Protein AF-A0A7C9BPF2-F1 (afdb_monomer)

Secondary structure (DSSP, 8-state):
-HHHHHTSPPS-S--EEEEEETTS-EEEEEPPTTEEEEEEEEEE-TTSTTEEEEEEEEEEHHHHHTTPPPEEEEEEEEETT--EEEEE-

Nearest PDB structures (foldseek):
  5wlz-assembly1_B  TM=6.417E-01  e=5.657E+00  Homo sapiens
  8xrp-assembly1_O  TM=2.684E-01  e=1.742E+00  Homo sapiens
  1nbi-assembly1_D  TM=3.013E-01  e=5.348E+00  Rattus norvegicus
  7z3r-assembly1_B  TM=2.350E-01  e=8.860E+00  Mus musculus

Structure (mmCIF, N/CA/C/O backbone):
data_AF-A0A7C9BPF2-F1
#
_entry.id   AF-A0A7C9BPF2-F1
#
loop_
_atom_site.group_PDB
_atom_site.id
_atom_site.type_symbol
_atom_site.label_atom_id
_atom_site.label_alt_id
_atom_site.label_comp_id
_atom_site.label_asym_id
_atom_site.label_entity_id
_atom_site.label_seq_id
_atom_site.pdbx_PDB_ins_code
_atom_site.Cartn_x
_atom_site.Cartn_y
_atom_site.Cartn_z
_atom_site.occupancy
_atom_site.B_iso_or_equiv
_atom_site.auth_seq_id
_atom_site.auth_comp_id
_atom_site.auth_asym_id
_atom_site.auth_atom_id
_atom_site.pdbx_PDB_model_num
ATOM 1 N N . MET A 1 1 ? 24.548 -9.066 -3.587 1.00 83.12 1 MET A N 1
ATOM 2 C CA . MET A 1 1 ? 23.124 -9.470 -3.539 1.00 83.12 1 MET A CA 1
ATOM 3 C C . MET A 1 1 ? 22.292 -8.635 -4.508 1.00 83.12 1 MET A C 1
ATOM 5 O O . MET A 1 1 ? 21.748 -9.215 -5.436 1.00 83.12 1 MET A O 1
ATOM 9 N N . PHE A 1 2 ? 22.286 -7.301 -4.391 1.00 86.88 2 PHE A N 1
ATOM 10 C CA . PHE A 1 2 ? 21.534 -6.401 -5.283 1.00 86.88 2 PHE A CA 1
ATOM 11 C C . PHE A 1 2 ? 21.878 -6.521 -6.770 1.00 86.88 2 PHE A C 1
ATOM 13 O O . PHE A 1 2 ? 20.971 -6.547 -7.590 1.00 86.88 2 PHE A O 1
ATOM 20 N N . GLN A 1 3 ? 23.153 -6.703 -7.138 1.00 87.12 3 GLN A N 1
ATOM 21 C CA . GLN A 1 3 ? 23.519 -6.952 -8.543 1.00 87.12 3 GLN A CA 1
ATOM 22 C C . GLN A 1 3 ? 22.848 -8.203 -9.135 1.00 87.12 3 GLN A C 1
ATOM 24 O O . GLN A 1 3 ? 22.479 -8.191 -10.302 1.00 87.12 3 GLN A O 1
ATOM 29 N N . LYS A 1 4 ? 22.639 -9.260 -8.334 1.00 87.56 4 LYS A N 1
ATOM 30 C CA . LYS A 1 4 ? 21.908 -10.451 -8.791 1.00 87.56 4 LYS A CA 1
ATOM 31 C C . LYS A 1 4 ? 20.428 -10.134 -9.011 1.00 87.56 4 LYS A C 1
ATOM 33 O O . LYS A 1 4 ? 19.899 -10.526 -10.036 1.00 87.56 4 LYS A O 1
ATOM 38 N N . LEU A 1 5 ? 19.797 -9.389 -8.095 1.00 85.62 5 LEU A N 1
ATOM 39 C CA . LEU A 1 5 ? 18.397 -8.953 -8.222 1.00 85.62 5 LEU A CA 1
ATOM 40 C C . LEU A 1 5 ? 18.186 -8.036 -9.437 1.00 85.62 5 LEU A C 1
ATOM 42 O O . LEU A 1 5 ? 17.232 -8.220 -10.180 1.00 85.62 5 LEU A O 1
ATOM 46 N N . ARG A 1 6 ? 19.113 -7.103 -9.696 1.00 86.81 6 ARG A N 1
ATOM 47 C CA . ARG A 1 6 ? 19.083 -6.227 -10.883 1.00 86.81 6 ARG A CA 1
ATOM 48 C C . ARG A 1 6 ? 19.233 -6.996 -12.201 1.00 86.81 6 ARG A C 1
ATOM 50 O O . ARG A 1 6 ? 18.720 -6.548 -13.216 1.00 86.81 6 ARG A O 1
ATOM 57 N N . ALA A 1 7 ? 19.939 -8.127 -12.189 1.00 87.69 7 ALA A N 1
ATOM 58 C CA . ALA A 1 7 ? 20.133 -8.973 -13.365 1.00 87.69 7 ALA A CA 1
ATOM 59 C C . ALA A 1 7 ? 18.969 -9.949 -13.618 1.00 87.69 7 ALA A C 1
ATOM 61 O O . ALA A 1 7 ? 18.953 -10.620 -14.650 1.00 87.69 7 ALA A O 1
ATOM 62 N N . MET A 1 8 ? 18.013 -10.064 -12.688 1.00 85.94 8 MET A N 1
ATOM 63 C CA . MET A 1 8 ? 16.832 -10.897 -12.897 1.00 85.94 8 MET A CA 1
ATOM 64 C C . MET A 1 8 ? 15.895 -10.224 -13.910 1.00 85.94 8 MET A C 1
ATOM 66 O O . MET A 1 8 ? 15.635 -9.025 -13.786 1.00 85.94 8 MET A O 1
ATOM 70 N N . PRO A 1 9 ? 15.360 -10.968 -14.895 1.00 80.56 9 PRO A N 1
ATOM 71 C CA . PRO A 1 9 ? 14.378 -10.424 -15.822 1.00 80.56 9 PRO A CA 1
ATOM 72 C C . PRO A 1 9 ? 13.160 -9.899 -15.061 1.00 80.56 9 PRO A C 1
ATOM 74 O O . PRO A 1 9 ? 12.573 -10.621 -14.249 1.00 80.56 9 PRO A O 1
ATOM 77 N N . LYS A 1 10 ? 12.755 -8.658 -15.339 1.00 77.62 10 LYS A N 1
ATOM 78 C CA . LYS A 1 10 ? 11.467 -8.152 -14.869 1.00 77.62 10 LYS A CA 1
ATOM 79 C C . LYS A 1 10 ? 10.356 -8.820 -15.672 1.00 77.62 10 LYS A C 1
ATOM 81 O O . LYS A 1 10 ? 10.373 -8.803 -16.898 1.00 77.62 10 LYS A O 1
ATOM 86 N N . VAL A 1 11 ? 9.389 -9.412 -14.973 1.00 80.44 11 VAL A N 1
ATOM 87 C CA . VAL A 1 11 ? 8.192 -9.996 -15.606 1.00 80.44 11 VAL A CA 1
ATOM 88 C C . VAL A 1 11 ? 7.228 -8.892 -16.057 1.00 80.44 11 VAL A C 1
ATOM 90 O O . VAL A 1 11 ? 6.490 -9.075 -17.021 1.00 80.44 11 VAL A O 1
ATOM 93 N N . ARG A 1 12 ? 7.240 -7.742 -15.368 1.00 78.69 12 ARG A N 1
ATOM 94 C CA . ARG A 1 12 ? 6.469 -6.537 -15.689 1.00 78.69 12 ARG A CA 1
ATOM 95 C C . ARG A 1 12 ? 7.274 -5.293 -15.327 1.00 78.69 12 ARG A C 1
ATOM 97 O O . ARG A 1 12 ? 7.950 -5.289 -14.299 1.00 78.69 12 ARG A O 1
ATOM 104 N N . ASP A 1 13 ? 7.166 -4.254 -16.150 1.00 80.81 13 ASP A N 1
ATOM 105 C CA . ASP A 1 13 ? 7.844 -2.973 -15.909 1.00 80.81 13 ASP A CA 1
ATOM 106 C C . ASP A 1 13 ? 7.123 -2.126 -14.861 1.00 80.81 13 ASP A C 1
ATOM 108 O O . ASP A 1 13 ? 7.768 -1.424 -14.086 1.00 80.81 13 ASP A O 1
ATOM 112 N N . LYS A 1 14 ? 5.789 -2.216 -14.830 1.00 86.81 14 LYS A N 1
ATOM 113 C CA . LYS A 1 14 ? 4.921 -1.512 -13.889 1.00 86.81 14 LYS A CA 1
ATOM 114 C C . LYS A 1 14 ? 3.721 -2.369 -13.492 1.00 86.81 14 LYS A C 1
ATOM 116 O O . LYS A 1 14 ? 3.362 -3.313 -14.199 1.00 86.81 14 LYS A O 1
ATOM 121 N N . LEU A 1 15 ? 3.096 -2.011 -12.378 1.00 87.62 15 LEU A N 1
ATOM 122 C CA . LEU A 1 15 ? 1.818 -2.532 -11.910 1.00 87.62 15 LEU A CA 1
ATOM 123 C C . LEU A 1 15 ? 0.833 -1.373 -11.812 1.00 87.62 15 LEU A C 1
ATOM 125 O O . LEU A 1 15 ? 1.145 -0.364 -11.181 1.00 87.62 15 LEU A O 1
ATOM 129 N N . ALA A 1 16 ? -0.347 -1.527 -12.407 1.00 91.06 16 ALA A N 1
ATOM 130 C CA . ALA A 1 16 ? -1.450 -0.608 -12.168 1.00 91.06 16 ALA A CA 1
ATOM 131 C C . ALA A 1 16 ? -2.177 -1.043 -10.892 1.00 91.06 16 ALA A C 1
ATOM 133 O O . ALA A 1 16 ? -2.558 -2.209 -10.750 1.00 91.06 16 ALA A O 1
ATOM 134 N N . LEU A 1 17 ? -2.332 -0.110 -9.958 1.00 93.50 17 LEU A N 1
ATOM 135 C CA . LEU A 1 17 ? -2.900 -0.342 -8.639 1.00 93.50 17 LEU A CA 1
ATOM 136 C C . LEU A 1 17 ? -4.147 0.514 -8.478 1.00 93.50 17 LEU A C 1
ATOM 138 O O . LEU A 1 17 ? -4.102 1.722 -8.680 1.00 93.50 17 LEU A O 1
ATOM 142 N N . ASP A 1 18 ? -5.239 -0.116 -8.067 1.00 94.88 18 ASP A N 1
ATOM 143 C CA . ASP A 1 18 ? -6.451 0.566 -7.619 1.00 94.88 18 ASP A CA 1
ATOM 144 C C . ASP A 1 18 ? -6.800 0.034 -6.231 1.00 94.88 18 ASP A C 1
ATOM 146 O O . ASP A 1 18 ? -6.961 -1.172 -6.024 1.00 94.88 18 ASP A O 1
ATOM 150 N N . LEU A 1 19 ? -6.836 0.937 -5.263 1.00 95.25 19 LEU A N 1
ATOM 151 C CA . LEU A 1 19 ? -7.090 0.662 -3.868 1.00 95.25 19 LEU A CA 1
ATOM 152 C C . LEU A 1 19 ? -8.215 1.563 -3.381 1.00 95.25 19 LEU A C 1
ATOM 154 O O . LEU A 1 19 ? -8.201 2.774 -3.586 1.00 95.25 19 LEU A O 1
ATOM 158 N N . LYS A 1 20 ? -9.163 0.973 -2.661 1.00 96.12 20 LYS A N 1
ATOM 159 C CA . LYS A 1 20 ? -10.248 1.698 -1.994 1.00 96.12 20 LYS A CA 1
ATOM 160 C C . LYS A 1 20 ? -10.489 1.138 -0.602 1.00 96.12 20 LYS A C 1
ATOM 162 O O . LYS A 1 20 ? -10.264 -0.051 -0.362 1.00 96.12 20 LYS A O 1
ATOM 167 N N . SER A 1 21 ? -11.004 1.968 0.291 1.00 96.38 21 SER A N 1
ATOM 168 C CA . SER A 1 21 ? -11.346 1.563 1.649 1.00 96.38 21 SER A CA 1
ATOM 169 C C . SER A 1 21 ? -12.776 1.908 2.042 1.00 96.38 21 SER A C 1
ATOM 171 O O . SER A 1 21 ? -13.466 2.699 1.395 1.00 96.38 21 SER A O 1
ATOM 173 N N . SER A 1 22 ? -13.221 1.316 3.149 1.00 95.31 22 SER A N 1
ATOM 174 C CA . SER A 1 22 ? -14.528 1.589 3.750 1.00 95.31 22 SER A CA 1
ATOM 175 C C . SER A 1 22 ? -14.709 3.030 4.228 1.00 95.31 22 SER A C 1
ATOM 177 O O . SER A 1 22 ? -15.849 3.453 4.398 1.00 95.31 22 SER A O 1
ATOM 179 N N . SER A 1 23 ? -13.629 3.784 4.465 1.00 92.75 23 SER A N 1
ATOM 180 C CA . SER A 1 23 ? -13.731 5.204 4.834 1.00 92.75 23 SER A CA 1
ATOM 181 C C . SER A 1 23 ? -13.958 6.124 3.632 1.00 92.75 23 SER A C 1
ATOM 183 O O . SER A 1 23 ? -14.211 7.313 3.813 1.00 92.75 23 SER A O 1
ATOM 185 N N . GLY A 1 24 ? -13.871 5.588 2.409 1.00 93.19 24 GLY A N 1
ATOM 186 C CA . GLY A 1 24 ? -13.902 6.361 1.171 1.00 93.19 24 GLY A CA 1
ATOM 187 C C . GLY A 1 24 ? -12.526 6.845 0.712 1.00 93.19 24 GLY A C 1
ATOM 188 O O . GLY A 1 24 ? -12.445 7.488 -0.332 1.00 93.19 24 GLY A O 1
ATOM 189 N N . ALA A 1 25 ? -11.447 6.531 1.438 1.00 93.56 25 ALA A N 1
ATOM 190 C CA . ALA A 1 25 ? -10.100 6.773 0.939 1.00 93.56 25 ALA A CA 1
ATOM 191 C C . ALA A 1 25 ? -9.805 5.856 -0.258 1.00 93.56 25 ALA A C 1
ATOM 193 O O . ALA A 1 25 ? -10.178 4.679 -0.282 1.00 93.56 25 ALA A O 1
ATOM 194 N N . SER A 1 26 ? -9.123 6.399 -1.261 1.00 93.06 26 SER A N 1
ATOM 195 C CA . SER A 1 26 ? -8.762 5.659 -2.464 1.00 93.06 26 SER A CA 1
ATOM 196 C C . SER A 1 26 ? -7.404 6.084 -2.997 1.00 93.06 26 SER A C 1
ATOM 198 O O . SER A 1 26 ? -6.996 7.235 -2.840 1.00 93.06 26 SER A O 1
ATOM 200 N N . PHE A 1 27 ? -6.737 5.161 -3.673 1.00 91.88 27 PHE A N 1
ATOM 201 C CA . PHE A 1 27 ? -5.486 5.372 -4.380 1.00 91.88 27 PHE A CA 1
ATOM 202 C C . PHE A 1 27 ? -5.556 4.631 -5.713 1.00 91.88 27 PHE A C 1
ATOM 204 O O . PHE A 1 27 ? -5.813 3.434 -5.724 1.00 91.88 27 PHE A O 1
ATOM 211 N N . ALA A 1 28 ? -5.322 5.331 -6.819 1.00 93.25 28 ALA A N 1
ATOM 212 C CA . ALA A 1 28 ? -5.282 4.735 -8.147 1.00 93.25 28 ALA A CA 1
ATOM 213 C C . ALA A 1 28 ? -4.085 5.306 -8.910 1.00 93.25 28 ALA A C 1
ATOM 215 O O . ALA A 1 28 ? -4.094 6.489 -9.249 1.00 93.25 28 ALA A O 1
ATOM 216 N N . ASP A 1 29 ? -3.054 4.490 -9.128 1.00 90.31 29 ASP A N 1
ATOM 217 C CA . ASP A 1 29 ? -1.829 4.905 -9.819 1.00 90.31 29 ASP A CA 1
ATOM 218 C C . ASP A 1 29 ? -1.030 3.699 -10.344 1.00 90.31 29 ASP A C 1
ATOM 220 O O . ASP A 1 29 ? -1.327 2.540 -10.041 1.00 90.31 29 ASP A O 1
ATOM 224 N N . GLU A 1 30 ? 0.013 3.973 -11.120 1.00 90.19 30 GLU A N 1
ATOM 225 C CA . GLU A 1 30 ? 1.003 2.992 -11.549 1.00 90.19 30 GLU A CA 1
ATOM 226 C C . GLU A 1 30 ? 2.256 3.038 -10.672 1.00 90.19 30 GLU A C 1
ATOM 228 O O . GLU A 1 30 ? 2.729 4.101 -10.272 1.00 90.19 30 GLU A O 1
ATOM 233 N N . THR A 1 31 ? 2.872 1.877 -10.451 1.00 86.19 31 THR A N 1
ATOM 234 C CA . THR A 1 31 ? 4.225 1.831 -9.886 1.00 86.19 31 THR A CA 1
ATOM 235 C C . THR A 1 31 ? 5.230 2.505 -10.814 1.00 86.19 31 THR A C 1
ATOM 237 O O . THR A 1 31 ? 5.119 2.428 -12.044 1.00 86.19 31 THR A O 1
ATOM 240 N N . MET A 1 32 ? 6.283 3.088 -10.247 1.00 82.50 32 MET A N 1
ATOM 241 C CA . MET A 1 32 ? 7.396 3.587 -11.055 1.00 82.50 32 MET A CA 1
ATOM 242 C C . MET A 1 32 ? 8.185 2.427 -11.675 1.00 82.50 32 MET A C 1
ATOM 244 O O . MET A 1 32 ? 8.217 1.316 -11.151 1.00 82.50 32 MET A O 1
ATOM 248 N N . ALA A 1 33 ? 8.848 2.679 -12.806 1.00 77.81 33 ALA A N 1
ATOM 249 C CA . ALA A 1 33 ? 9.590 1.642 -13.527 1.00 77.81 33 ALA A CA 1
ATOM 250 C C . ALA A 1 33 ? 10.797 1.097 -12.738 1.00 77.81 33 ALA A C 1
ATOM 252 O O . ALA A 1 33 ? 11.291 0.006 -13.028 1.00 77.81 33 ALA A O 1
ATOM 253 N N . ASP A 1 34 ? 11.301 1.844 -11.757 1.00 81.06 34 ASP A N 1
ATOM 254 C CA . ASP A 1 34 ? 12.393 1.457 -10.863 1.00 81.06 34 ASP A CA 1
ATOM 255 C C . ASP A 1 34 ? 11.904 0.806 -9.559 1.00 81.06 34 ASP A C 1
ATOM 257 O O . ASP A 1 34 ? 12.705 0.180 -8.854 1.00 81.06 34 ASP A O 1
ATOM 261 N N . GLU A 1 35 ? 10.601 0.863 -9.267 1.00 82.06 35 GLU A N 1
ATOM 262 C CA . GLU A 1 35 ? 10.017 0.119 -8.157 1.00 82.06 35 GLU A CA 1
ATOM 263 C C . GLU A 1 35 ? 10.151 -1.385 -8.423 1.00 82.06 35 GLU A C 1
ATOM 265 O O . GLU A 1 35 ? 9.960 -1.896 -9.532 1.00 82.06 35 GLU A O 1
ATOM 270 N N . HIS A 1 36 ? 10.592 -2.099 -7.391 1.00 82.69 36 HIS A N 1
ATOM 271 C CA . HIS A 1 36 ? 10.910 -3.519 -7.475 1.00 82.69 36 HIS A CA 1
ATOM 272 C C . HIS A 1 36 ? 9.862 -4.383 -6.785 1.00 82.69 36 HIS A C 1
ATOM 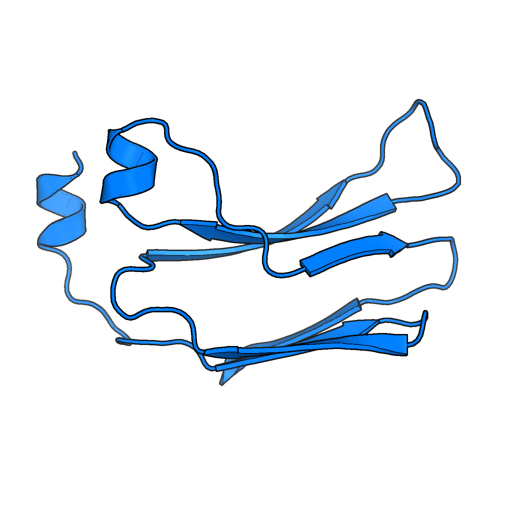274 O O . HIS A 1 36 ? 9.664 -5.536 -7.160 1.00 82.69 36 HIS A O 1
ATOM 280 N N . SER A 1 37 ? 9.182 -3.835 -5.781 1.00 84.81 37 SER A N 1
ATOM 281 C CA . SER A 1 37 ? 8.028 -4.486 -5.186 1.00 84.81 37 SER A CA 1
ATOM 282 C C . SER A 1 37 ? 7.054 -3.478 -4.595 1.00 84.81 37 SER A C 1
ATOM 284 O O . SER A 1 37 ? 7.416 -2.344 -4.272 1.00 84.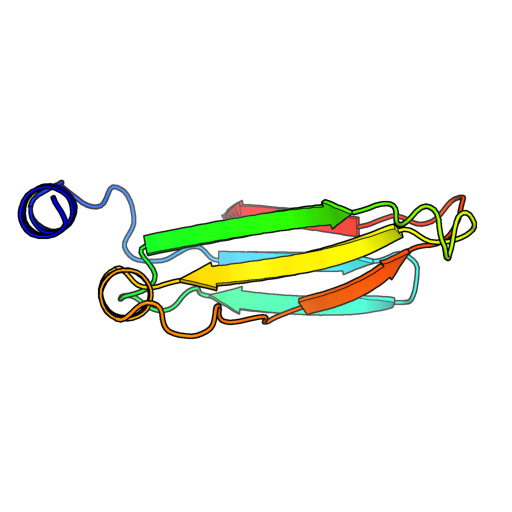81 37 SER A O 1
ATOM 286 N N . VAL A 1 38 ? 5.821 -3.949 -4.449 1.00 89.56 38 VAL A N 1
ATOM 287 C CA . VAL A 1 38 ? 4.723 -3.286 -3.757 1.00 89.56 38 VAL A CA 1
ATOM 288 C C . VAL A 1 38 ? 4.194 -4.260 -2.717 1.00 89.56 38 VAL A C 1
ATOM 290 O O . VAL A 1 38 ? 4.077 -5.456 -2.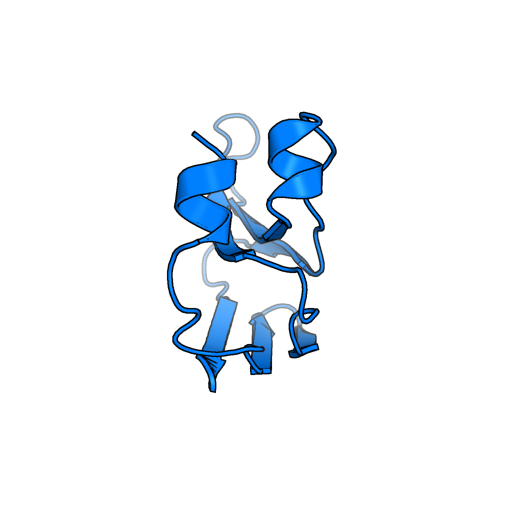988 1.00 89.56 38 VAL A O 1
ATOM 293 N N . ALA A 1 39 ? 3.852 -3.756 -1.540 1.00 91.00 39 ALA A N 1
ATOM 294 C CA . ALA A 1 39 ? 3.258 -4.531 -0.470 1.00 91.00 39 ALA A CA 1
ATOM 295 C C . ALA A 1 39 ? 2.106 -3.763 0.178 1.00 91.00 39 ALA A C 1
ATOM 297 O O . ALA A 1 39 ? 2.226 -2.591 0.539 1.00 91.00 39 ALA A O 1
ATOM 298 N N . LEU A 1 40 ? 0.988 -4.464 0.358 1.00 94.19 40 LEU A N 1
ATOM 299 C CA . LEU A 1 40 ? -0.082 -4.056 1.255 1.00 94.19 40 LEU A CA 1
ATOM 300 C C . LEU A 1 40 ? 0.184 -4.700 2.616 1.00 94.19 40 LEU A C 1
ATOM 302 O O . LEU A 1 40 ? 0.383 -5.909 2.709 1.00 94.19 40 LEU A O 1
ATOM 306 N N . SER A 1 41 ? 0.205 -3.904 3.677 1.00 94.62 41 SER A N 1
ATOM 307 C CA . SER A 1 41 ? 0.399 -4.388 5.044 1.00 94.62 41 SER A CA 1
ATOM 308 C C . SER A 1 41 ? -0.713 -3.911 5.953 1.00 94.62 41 SER A C 1
ATOM 310 O O . SER A 1 41 ? -1.113 -2.750 5.893 1.00 94.62 41 SER A O 1
ATOM 312 N N . ILE A 1 42 ? -1.173 -4.819 6.809 1.00 94.38 42 ILE A N 1
ATOM 313 C CA . ILE A 1 42 ? -2.166 -4.570 7.849 1.00 94.38 42 ILE A CA 1
ATOM 314 C C . ILE A 1 42 ? -1.505 -4.930 9.175 1.00 94.38 42 ILE A C 1
ATOM 316 O O . ILE A 1 42 ? -1.073 -6.066 9.365 1.00 94.38 42 ILE A O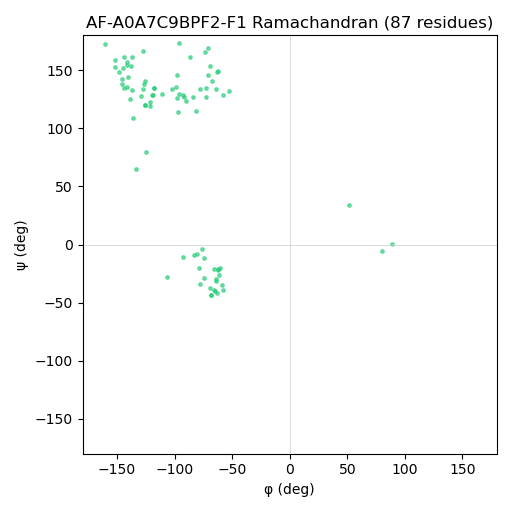 1
ATOM 320 N N . LEU A 1 43 ? -1.394 -3.953 10.069 1.00 94.88 43 LEU A N 1
ATOM 321 C CA . LEU A 1 43 ? -0.738 -4.105 11.362 1.00 94.88 43 LEU A CA 1
ATOM 322 C C . LEU A 1 43 ? -1.721 -3.781 12.485 1.00 94.88 43 LEU A C 1
ATOM 324 O O . LEU A 1 43 ? -2.221 -2.661 12.557 1.00 94.88 43 LEU A O 1
ATOM 328 N N . TRP A 1 44 ? -1.940 -4.734 13.390 1.00 93.00 44 TRP A N 1
ATOM 329 C CA . TRP A 1 44 ? -2.583 -4.462 14.676 1.00 93.00 44 TRP A CA 1
ATOM 330 C C . TRP A 1 44 ? -1.531 -4.097 15.715 1.00 93.00 44 TRP A C 1
ATOM 332 O O . TRP A 1 44 ? -0.602 -4.865 15.968 1.00 93.00 44 TRP A O 1
ATOM 342 N N . ASP A 1 45 ? -1.696 -2.926 16.318 1.00 89.00 45 ASP A N 1
ATOM 343 C CA . ASP A 1 45 ? -0.874 -2.466 17.428 1.00 89.00 45 ASP A CA 1
ATOM 344 C C . ASP A 1 45 ? -1.615 -2.751 18.738 1.00 89.00 45 ASP A C 1
ATOM 346 O O . ASP A 1 45 ? -2.761 -2.339 18.911 1.00 89.00 45 ASP A O 1
ATOM 350 N N . ALA A 1 46 ? -0.965 -3.446 19.676 1.00 90.00 46 ALA A N 1
ATOM 351 C CA . ALA A 1 46 ? -1.555 -3.748 20.980 1.00 90.00 46 ALA A CA 1
ATOM 352 C C . ALA A 1 46 ? -1.901 -2.483 21.790 1.00 90.00 46 ALA A C 1
ATOM 354 O O . ALA A 1 46 ? -2.716 -2.553 22.707 1.00 90.00 46 ALA A O 1
ATOM 355 N N . THR A 1 47 ? -1.299 -1.336 21.459 1.00 94.19 47 THR A N 1
ATOM 356 C CA . THR A 1 47 ? -1.606 -0.038 22.077 1.00 94.19 47 THR A CA 1
ATOM 357 C C . THR A 1 47 ? -2.888 0.611 21.544 1.00 94.19 47 THR A C 1
ATOM 359 O O . THR A 1 47 ? -3.460 1.443 22.243 1.00 94.19 47 THR A O 1
ATOM 362 N N . TYR A 1 48 ? -3.364 0.204 20.361 1.00 91.94 48 TYR A N 1
ATOM 363 C CA . TYR A 1 48 ? -4.590 0.698 19.719 1.00 91.94 48 TYR A CA 1
ATOM 364 C C . TYR A 1 48 ? -5.438 -0.477 19.202 1.00 91.94 48 TYR A C 1
ATOM 366 O O . TYR A 1 48 ? -5.594 -0.647 17.990 1.00 91.94 48 TYR A O 1
ATOM 374 N N . PRO A 1 49 ? -5.956 -1.342 20.093 1.00 91.44 49 PRO A N 1
ATOM 375 C CA . PRO A 1 49 ? -6.602 -2.599 19.707 1.00 91.44 49 PRO A CA 1
ATOM 376 C C . PRO A 1 49 ? -7.859 -2.417 18.840 1.00 91.44 49 PRO A C 1
ATOM 378 O O . PRO A 1 49 ? -8.250 -3.332 18.116 1.00 91.44 49 PRO A O 1
ATOM 381 N N . GLU A 1 50 ? -8.492 -1.246 18.893 1.00 93.62 50 GLU A N 1
ATOM 382 C CA . GLU A 1 50 ? -9.687 -0.895 18.126 1.00 93.62 50 GLU A CA 1
ATOM 383 C C . GLU A 1 50 ? -9.431 -0.613 16.637 1.00 93.62 50 GLU A C 1
ATOM 385 O O . GLU A 1 50 ? -10.388 -0.537 15.859 1.00 93.62 50 GLU A O 1
ATOM 390 N N . GLN A 1 51 ? -8.166 -0.469 16.225 1.00 94.50 51 GLN A N 1
ATOM 391 C CA . GLN A 1 51 ? -7.805 -0.119 14.852 1.00 94.50 51 GLN A CA 1
ATOM 392 C C . GLN A 1 51 ? -6.567 -0.869 14.339 1.00 94.50 51 GLN A C 1
ATOM 394 O O . GLN A 1 51 ? -5.588 -1.089 15.047 1.00 94.50 51 GLN A O 1
ATOM 399 N N . ALA A 1 52 ? -6.591 -1.211 13.053 1.00 95.38 52 ALA A N 1
ATOM 400 C CA . ALA A 1 52 ? -5.448 -1.723 12.312 1.00 95.38 52 ALA A CA 1
ATOM 401 C C . ALA A 1 52 ? -4.859 -0.625 11.434 1.00 95.38 52 ALA A C 1
ATOM 403 O O . ALA A 1 52 ? -5.578 0.038 10.689 1.00 95.38 52 ALA A O 1
ATOM 404 N N . ARG A 1 53 ? -3.539 -0.465 11.447 1.00 95.56 53 ARG A N 1
ATOM 405 C CA . ARG A 1 53 ? -2.856 0.426 10.513 1.00 95.56 53 ARG A CA 1
ATOM 406 C C . ARG A 1 53 ? -2.666 -0.302 9.185 1.00 95.56 53 ARG A C 1
ATOM 408 O O . ARG A 1 53 ? -1.935 -1.290 9.112 1.00 95.56 53 ARG A O 1
ATOM 415 N N . VAL A 1 54 ? -3.317 0.192 8.142 1.00 95.81 54 VAL A N 1
ATOM 416 C CA . VAL A 1 54 ? -3.183 -0.284 6.768 1.00 95.81 54 VAL A CA 1
ATOM 417 C C . VAL A 1 54 ? -2.227 0.629 6.018 1.00 95.81 54 VAL A C 1
ATOM 419 O O . VAL A 1 54 ? -2.293 1.853 6.134 1.00 95.81 54 VAL A O 1
ATOM 422 N N . SER A 1 55 ? -1.317 0.048 5.245 1.00 95.31 55 SER A N 1
ATOM 423 C CA . SER A 1 55 ? -0.440 0.819 4.370 1.00 95.31 55 SER A CA 1
ATOM 424 C C . SER A 1 55 ? -0.131 0.080 3.081 1.00 95.31 55 SER A C 1
ATOM 426 O O . SER A 1 55 ? 0.150 -1.118 3.105 1.00 95.31 55 SER A O 1
ATOM 428 N N . LEU A 1 56 ? -0.149 0.814 1.972 1.00 94.62 56 LEU A N 1
ATOM 429 C CA . LEU A 1 56 ? 0.459 0.399 0.717 1.00 94.62 56 LEU A CA 1
ATOM 430 C C . LEU A 1 56 ? 1.838 1.038 0.659 1.00 94.62 5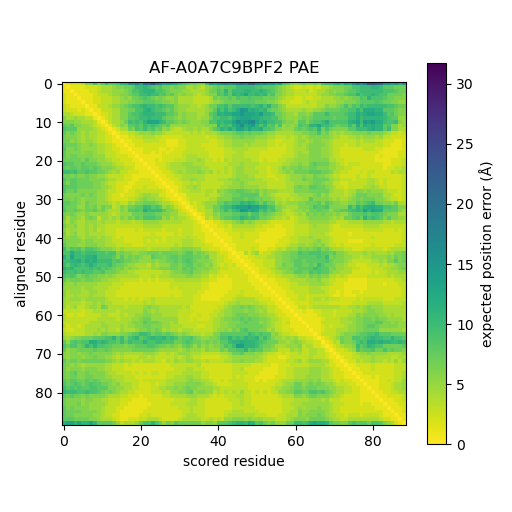6 LEU A C 1
ATOM 432 O O . LEU A 1 56 ? 1.967 2.245 0.881 1.00 94.62 56 LEU A O 1
ATOM 436 N N . HIS A 1 57 ? 2.853 0.235 0.383 1.00 92.25 57 HIS A N 1
ATOM 437 C CA . HIS A 1 57 ? 4.207 0.730 0.241 1.00 92.25 57 HIS A CA 1
ATOM 438 C C . HIS A 1 57 ? 4.967 0.028 -0.868 1.00 92.25 57 HIS A C 1
ATOM 440 O O . HIS A 1 57 ? 4.685 -1.117 -1.213 1.00 92.25 57 HIS A O 1
ATOM 446 N N . SER A 1 58 ? 5.950 0.728 -1.408 1.00 90.62 58 SER A N 1
ATOM 447 C CA . SER A 1 58 ? 6.813 0.257 -2.481 1.00 90.62 58 SER A CA 1
ATOM 448 C C . SER A 1 58 ? 8.264 0.632 -2.200 1.00 90.62 58 SER A C 1
ATOM 450 O O . SER A 1 58 ? 8.570 1.493 -1.365 1.00 90.62 58 SER A O 1
ATOM 452 N N . HIS A 1 59 ? 9.184 -0.056 -2.870 1.00 88.38 59 HIS A N 1
ATOM 453 C CA . HIS A 1 59 ? 10.600 0.290 -2.830 1.00 88.38 59 HIS A CA 1
ATOM 454 C C . HIS A 1 59 ? 11.309 -0.040 -4.139 1.00 88.38 59 HIS A C 1
ATOM 456 O O . HIS A 1 59 ? 10.988 -1.029 -4.805 1.00 88.38 59 HIS A O 1
ATOM 462 N N . SER A 1 60 ? 12.321 0.761 -4.467 1.00 88.56 60 SER A N 1
ATOM 463 C CA . SER A 1 60 ? 13.315 0.424 -5.481 1.00 88.56 60 SER A CA 1
ATOM 464 C C . SER A 1 60 ? 14.448 -0.389 -4.848 1.00 88.56 60 SER A C 1
ATOM 466 O O . SER A 1 60 ? 14.634 -0.409 -3.627 1.00 88.56 60 SER A O 1
ATOM 468 N N . LEU A 1 61 ? 15.232 -1.092 -5.668 1.00 88.69 61 LEU A N 1
ATOM 469 C CA . LEU A 1 61 ? 16.431 -1.770 -5.158 1.00 88.69 61 LEU A CA 1
ATOM 470 C C . LEU A 1 61 ? 17.464 -0.770 -4.635 1.00 88.69 61 LEU A C 1
ATOM 472 O O . LEU A 1 61 ? 18.181 -1.091 -3.692 1.00 88.69 61 LEU A O 1
ATOM 476 N N . ASP A 1 62 ? 17.516 0.424 -5.223 1.00 88.00 62 ASP A N 1
ATOM 477 C CA . ASP A 1 62 ? 18.434 1.485 -4.816 1.00 88.00 62 ASP A CA 1
ATOM 478 C C . ASP A 1 62 ? 18.062 2.022 -3.432 1.00 88.00 62 ASP A C 1
ATOM 480 O O . ASP A 1 62 ? 18.936 2.154 -2.574 1.00 88.00 62 ASP A O 1
ATOM 484 N N . SER A 1 63 ? 16.767 2.246 -3.166 1.00 86.31 63 SER A N 1
ATOM 485 C CA . SER A 1 63 ? 16.321 2.656 -1.833 1.00 86.31 63 SER A CA 1
ATOM 486 C C . SER A 1 63 ? 16.582 1.560 -0.801 1.00 86.31 63 SER A C 1
ATOM 488 O O . SER A 1 63 ? 17.065 1.853 0.291 1.00 86.31 63 SER A O 1
ATOM 490 N N . LEU A 1 64 ? 16.363 0.290 -1.151 1.00 87.38 64 LEU A N 1
ATOM 491 C CA . LEU A 1 64 ? 16.609 -0.827 -0.240 1.00 87.38 64 LEU A CA 1
ATOM 492 C C . LEU A 1 64 ? 18.110 -1.044 0.030 1.00 87.38 64 LEU A C 1
ATOM 494 O O . LEU A 1 64 ? 18.493 -1.309 1.170 1.00 87.38 64 LEU A O 1
ATOM 498 N N . GLU A 1 65 ? 18.975 -0.872 -0.975 1.00 89.75 65 GLU A N 1
ATOM 499 C CA . GLU A 1 65 ? 20.438 -0.933 -0.823 1.00 89.75 65 GLU A CA 1
ATOM 500 C C . GLU A 1 65 ? 20.969 0.215 0.045 1.00 89.75 65 GLU A C 1
ATOM 502 O O . GLU A 1 65 ? 21.813 -0.007 0.914 1.00 89.75 65 GLU A O 1
ATOM 507 N N . ALA A 1 66 ? 20.412 1.417 -0.113 1.00 90.75 66 ALA A N 1
ATOM 508 C CA . ALA A 1 66 ? 20.751 2.584 0.696 1.00 90.75 66 ALA A CA 1
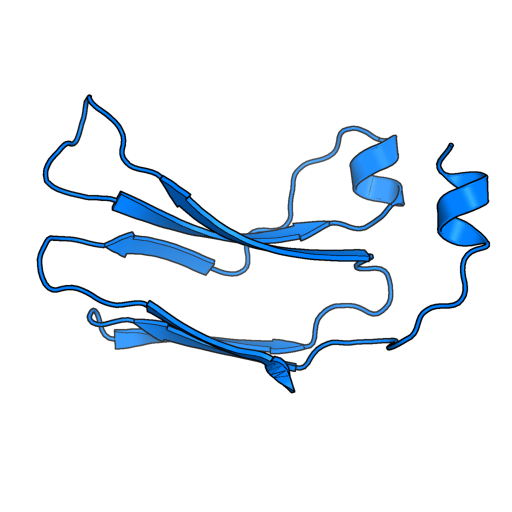ATOM 509 C C . ALA A 1 66 ? 20.137 2.567 2.110 1.00 90.75 66 ALA A C 1
ATOM 511 O O . ALA A 1 66 ? 20.398 3.481 2.892 1.00 90.75 66 ALA A O 1
ATOM 512 N N . ARG A 1 67 ? 19.312 1.561 2.451 1.00 86.06 67 ARG A N 1
ATOM 513 C CA . ARG A 1 67 ? 18.453 1.559 3.655 1.00 86.06 67 ARG A CA 1
ATOM 514 C C . ARG A 1 67 ? 17.599 2.831 3.764 1.00 86.06 67 ARG A C 1
ATOM 516 O O . ARG A 1 67 ? 17.355 3.344 4.855 1.00 86.06 67 ARG A O 1
ATOM 523 N N . GLY A 1 68 ? 17.191 3.350 2.613 1.00 79.25 68 GLY A N 1
ATOM 524 C CA . GLY A 1 68 ? 16.335 4.513 2.482 1.00 79.25 68 GLY A CA 1
ATOM 525 C C . GLY A 1 68 ? 14.893 4.227 2.910 1.00 79.25 68 GLY A C 1
ATOM 526 O O . GLY A 1 68 ? 14.508 3.074 3.129 1.00 79.25 68 GLY A O 1
ATOM 527 N N . PRO A 1 69 ? 14.079 5.283 3.044 1.00 79.94 69 PRO A N 1
ATOM 528 C CA . PRO A 1 69 ? 12.674 5.143 3.394 1.00 79.94 69 PRO A CA 1
ATOM 529 C C . PRO A 1 69 ? 11.899 4.377 2.313 1.00 79.94 69 PRO A C 1
ATOM 531 O O . PRO A 1 69 ? 12.196 4.473 1.121 1.00 79.94 69 PRO A O 1
ATOM 534 N N . LEU A 1 70 ? 10.872 3.642 2.744 1.00 84.00 70 LEU A N 1
ATOM 535 C CA . LEU A 1 70 ? 9.860 3.088 1.844 1.00 84.00 70 LEU A CA 1
ATOM 536 C C . LEU A 1 70 ? 8.979 4.224 1.310 1.00 84.00 70 LEU A C 1
ATOM 538 O O . LEU A 1 70 ? 8.689 5.180 2.038 1.00 84.00 70 LEU A O 1
ATOM 542 N N . ASN A 1 71 ? 8.528 4.100 0.065 1.00 85.31 71 ASN A N 1
ATOM 543 C CA . ASN A 1 71 ? 7.484 4.964 -0.465 1.00 85.31 71 ASN A CA 1
ATOM 544 C C . ASN A 1 71 ? 6.136 4.479 0.081 1.00 85.31 71 ASN A C 1
ATOM 546 O O . ASN A 1 71 ? 5.884 3.278 0.089 1.00 85.31 71 ASN A O 1
ATOM 550 N N . TYR A 1 72 ? 5.285 5.387 0.559 1.00 88.94 72 TYR A N 1
ATOM 551 C CA . TYR A 1 72 ? 3.986 5.049 1.148 1.00 88.94 72 TYR A CA 1
ATOM 552 C C . TYR A 1 72 ? 2.845 5.794 0.442 1.00 88.94 72 TYR A C 1
ATOM 554 O O . TYR A 1 72 ? 2.360 6.797 0.972 1.00 88.94 72 TYR A O 1
ATOM 562 N N . PRO A 1 73 ? 2.399 5.314 -0.729 1.00 87.06 73 PRO A N 1
ATOM 563 C CA . PRO A 1 73 ? 1.289 5.907 -1.475 1.00 87.06 73 PRO A CA 1
ATOM 564 C C . PRO A 1 73 ? -0.046 5.910 -0.719 1.00 87.06 73 PRO A C 1
ATOM 566 O O . PRO A 1 73 ? -0.888 6.766 -0.970 1.00 87.06 73 PRO A O 1
ATOM 569 N N . PHE A 1 74 ? -0.251 4.978 0.218 1.00 92.69 74 PHE A N 1
ATOM 570 C CA . PHE A 1 74 ? -1.495 4.889 0.980 1.00 92.69 74 PHE A CA 1
ATOM 571 C C . PHE A 1 74 ? -1.237 4.528 2.442 1.00 92.69 74 PHE A C 1
ATOM 573 O O . PHE A 1 74 ? -0.465 3.610 2.736 1.00 92.69 74 PHE A O 1
ATOM 580 N N . LYS A 1 75 ? -1.915 5.224 3.360 1.00 95.00 75 LYS A N 1
ATOM 581 C CA . LYS A 1 75 ? -1.961 4.906 4.792 1.00 95.00 75 LYS A CA 1
ATOM 582 C C . LYS A 1 75 ? -3.338 5.221 5.352 1.00 95.00 75 LYS A C 1
ATOM 584 O O . LYS A 1 75 ? -3.848 6.315 5.139 1.00 95.00 75 LYS A O 1
ATOM 589 N N . GLU A 1 76 ? -3.880 4.303 6.137 1.00 94.56 76 GLU A N 1
ATOM 590 C CA . GLU A 1 76 ? -5.163 4.480 6.810 1.00 94.56 76 GLU A CA 1
ATOM 591 C C . GLU A 1 76 ? -5.212 3.674 8.113 1.00 94.56 76 GLU A C 1
ATOM 593 O O . GLU A 1 76 ? -4.546 2.648 8.235 1.00 94.56 76 GLU A O 1
ATOM 598 N N . ASN A 1 77 ? -6.012 4.114 9.085 1.00 95.31 77 ASN A N 1
ATOM 599 C CA . ASN A 1 77 ? -6.407 3.278 10.217 1.00 95.31 77 ASN A CA 1
ATOM 600 C C . ASN A 1 77 ? -7.791 2.673 9.936 1.00 95.31 77 ASN A C 1
ATOM 602 O O . ASN A 1 77 ? -8.782 3.394 9.860 1.00 95.31 77 ASN A O 1
ATOM 606 N N . MET A 1 78 ? -7.852 1.352 9.790 1.00 95.31 78 MET A N 1
ATOM 607 C CA . MET A 1 78 ? -9.076 0.588 9.564 1.00 95.31 78 MET A CA 1
ATOM 608 C C . MET A 1 78 ? -9.642 0.102 10.900 1.00 95.31 78 MET A C 1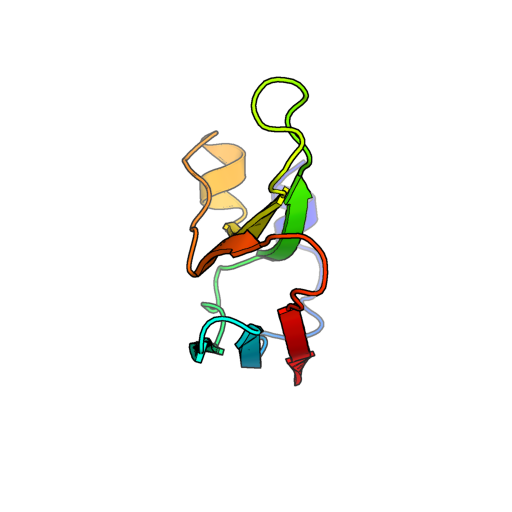
ATOM 610 O O . MET A 1 78 ? -8.932 -0.522 11.686 1.00 95.31 78 MET A O 1
ATOM 614 N N . THR A 1 79 ? -10.920 0.358 11.158 1.00 94.06 79 THR A N 1
ATOM 615 C CA . THR A 1 79 ? -11.620 -0.100 12.369 1.00 94.06 79 THR A CA 1
ATOM 616 C C . THR A 1 79 ? -12.395 -1.397 12.118 1.00 94.06 79 THR A C 1
ATOM 618 O O . THR A 1 79 ? -12.475 -1.892 10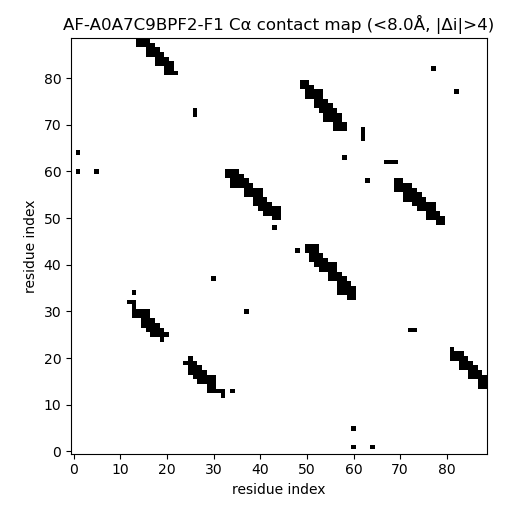.990 1.00 94.06 79 THR A O 1
ATOM 621 N N . PHE A 1 80 ? -12.964 -1.980 13.177 1.00 90.62 80 PHE A N 1
ATOM 622 C CA . PHE A 1 80 ? -13.815 -3.168 13.066 1.00 90.62 80 PHE A CA 1
ATOM 623 C C . PHE A 1 80 ? -14.950 -2.971 12.045 1.00 90.62 80 PHE A C 1
ATOM 625 O O . PHE A 1 80 ? -15.655 -1.964 12.071 1.00 90.62 80 PHE A O 1
ATOM 632 N N . GLY A 1 81 ? -15.134 -3.952 11.158 1.00 91.88 81 GLY A N 1
ATOM 633 C CA . GLY A 1 81 ? -16.111 -3.892 10.064 1.00 91.88 81 GLY A CA 1
ATOM 634 C C . GLY A 1 81 ? -15.654 -3.086 8.842 1.00 91.88 81 GLY A C 1
ATOM 635 O O . GLY A 1 81 ? -16.355 -3.084 7.831 1.00 91.88 81 GLY A O 1
ATOM 636 N N . GLY A 1 82 ? -14.490 -2.433 8.907 1.00 94.00 82 GLY A N 1
ATOM 637 C CA . GLY A 1 82 ? -13.874 -1.770 7.765 1.00 94.00 82 GLY A CA 1
ATOM 638 C C . GLY A 1 82 ? -13.263 -2.746 6.757 1.00 94.00 82 GLY A C 1
ATOM 639 O O . GLY A 1 82 ? -13.063 -3.928 7.042 1.00 94.00 82 GLY A O 1
ATOM 640 N N . PHE A 1 83 ? -12.953 -2.236 5.565 1.00 94.44 83 PHE A N 1
ATOM 641 C CA . PHE A 1 83 ? -12.279 -2.996 4.516 1.00 94.44 83 PHE A CA 1
ATOM 642 C C . PHE A 1 83 ? -11.256 -2.146 3.769 1.00 94.44 83 PHE A C 1
ATOM 644 O O . PHE A 1 83 ? -11.385 -0.924 3.676 1.00 94.44 83 PHE A O 1
ATOM 651 N N . VAL A 1 84 ? -10.292 -2.836 3.163 1.00 95.56 84 VAL A N 1
ATOM 652 C CA . VAL A 1 84 ? -9.447 -2.323 2.085 1.00 95.56 84 VAL A CA 1
ATOM 653 C C . VAL A 1 84 ? -9.475 -3.341 0.952 1.00 95.56 84 VAL A C 1
ATOM 655 O O . VAL A 1 84 ? -9.258 -4.531 1.170 1.00 95.56 84 VAL A O 1
ATOM 658 N N . GLU A 1 85 ? -9.776 -2.878 -0.254 1.00 95.19 85 GLU A N 1
ATOM 659 C CA . GLU A 1 85 ? -9.757 -3.676 -1.478 1.00 95.19 85 GLU A CA 1
ATOM 660 C C . GLU A 1 85 ? -8.601 -3.180 -2.344 1.00 95.19 85 GLU A C 1
ATOM 662 O O . GLU A 1 85 ? -8.500 -1.979 -2.580 1.00 95.19 85 GLU A O 1
ATOM 667 N N . ILE A 1 86 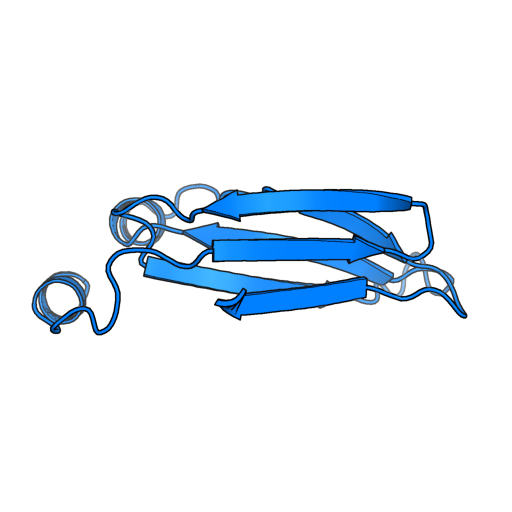? -7.752 -4.096 -2.815 1.00 94.44 86 ILE A N 1
ATOM 668 C CA . ILE A 1 86 ? -6.681 -3.811 -3.774 1.00 94.44 86 ILE A CA 1
ATOM 669 C C . ILE A 1 86 ? -6.915 -4.606 -5.057 1.00 94.44 86 ILE A C 1
ATOM 671 O O . ILE A 1 86 ? -7.206 -5.804 -5.022 1.00 94.44 86 ILE A O 1
ATOM 675 N N . ARG A 1 87 ? -6.766 -3.936 -6.195 1.00 93.69 87 ARG A N 1
ATOM 676 C CA . ARG A 1 87 ? -6.778 -4.517 -7.535 1.00 93.69 87 ARG A CA 1
ATOM 677 C C . ARG A 1 87 ? -5.427 -4.259 -8.182 1.00 93.69 87 ARG A C 1
ATOM 679 O O . ARG A 1 87 ? -4.905 -3.151 -8.098 1.00 93.69 87 ARG A O 1
ATOM 686 N N . ILE A 1 88 ? -4.875 -5.295 -8.806 1.00 90.50 88 ILE A N 1
ATOM 687 C CA . ILE A 1 88 ? -3.578 -5.251 -9.484 1.00 90.50 88 ILE A CA 1
ATOM 688 C C . ILE A 1 88 ? -3.801 -5.731 -10.915 1.00 90.50 88 ILE A C 1
ATOM 690 O O . ILE A 1 88 ? -4.271 -6.856 -11.106 1.00 90.50 88 ILE A O 1
ATOM 694 N N . ALA A 1 89 ? -3.494 -4.878 -11.894 1.00 82.00 89 ALA A N 1
ATOM 695 C CA . ALA A 1 89 ? -3.611 -5.183 -13.322 1.00 82.00 89 ALA A CA 1
ATOM 696 C C . ALA A 1 89 ? -2.241 -5.308 -13.993 1.00 82.00 89 ALA A C 1
ATOM 698 O O . ALA A 1 89 ? -1.290 -4.582 -13.621 1.00 82.00 89 ALA A O 1
#

pLDDT: mean 89.71, std 5.08, range [77.62, 96.38]

Foldseek 3Di:
DLVVLVPDDDPDQKKFKWKAKPVGDIDTDIDHSQWDDKDWDWAQDPVCNQWIKIWIWIDGSVCVVVVHDIHTRDIDIAGPPMDMDMDID

Radius of gyration: 15.02 Å; Cα contacts (8 Å, |Δi|>4): 146; chains: 1; bounding box: 40×18×38 Å

Mean predicted aligned error: 4.61 Å

Sequence (89 aa):
MFQKLRAMPKVRDKLALDLKSSSGASFADETMADEHSVALSILWDATYPEQARVSLHSHSLDSLEARGPLNYPFKENMTFGGFVEIRIA

Solvent-accessible surface area (backbone atoms only — not comparable to full-atom values): 5335 Å² total; per-residue (Å²): 111,66,71,60,60,71,69,47,85,74,92,62,64,58,43,43,37,42,34,41,34,68,88,70,54,69,47,75,51,66,50,52,72,64,46,70,50,77,47,81,46,78,42,77,43,89,90,42,78,70,35,28,45,34,34,36,34,34,40,29,62,66,36,60,74,68,69,47,78,70,47,65,88,39,74,47,77,43,44,85,94,51,54,77,49,79,47,80,98